Protein AF-A0A645E9N6-F1 (afdb_monomer)

Secondary structure (DSSP, 8-state):
--S--S---HHHHHHHHHHHHHHHHHHHHHHHHHHH-SPPHHHHHHHHHHIIIIIIIIHHHHHHHHHHTTT-HHHHHHHHHTTHHHHHHHHHHIIIII-PPPP-HHHHHHHHHHHHHHHHHHHHTS------

Sequence (132 aa):
MALCPPELSTVERVYGMTLCSLPFWVLLGLYGLVTRGLPSVSQAVQSLGVAVLSGVIATLLFFRATDLVKHSQRQLAVVESTQSFEVLFTLLGGVLLLRDAPPDKYGWFGVGLIVLGMVLSSLVSLPKKEKA

Radius of gyration: 19.85 Å; Cα contacts (8 Å, |Δi|>4): 43; chains: 1; bounding box: 43×47×62 Å

Organism: NCBI:txid1076179

Structure (mmCIF, N/CA/C/O backbone):
data_AF-A0A645E9N6-F1
#
_entry.id   AF-A0A645E9N6-F1
#
loop_
_atom_site.group_PDB
_atom_site.id
_atom_site.type_symbol
_atom_site.label_atom_id
_atom_site.label_alt_id
_atom_site.label_comp_id
_atom_site.label_asym_id
_atom_site.label_entity_id
_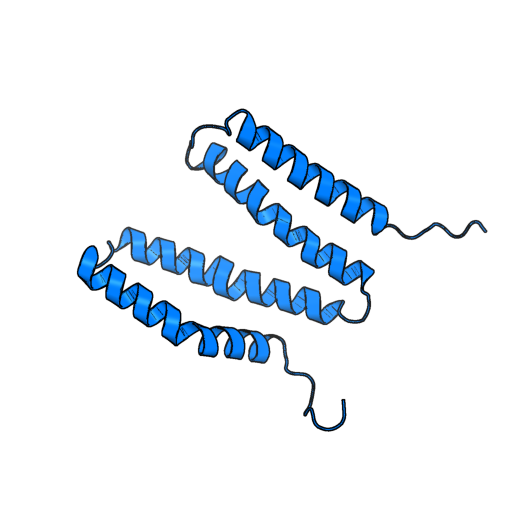atom_site.label_seq_id
_atom_site.pdbx_PDB_ins_code
_atom_site.Cartn_x
_atom_site.Cartn_y
_atom_site.Cartn_z
_atom_site.occupancy
_atom_site.B_iso_or_equiv
_atom_site.auth_seq_id
_atom_site.auth_comp_id
_atom_site.auth_asym_id
_atom_site.auth_atom_id
_atom_site.pdbx_PDB_model_num
ATOM 1 N N . MET A 1 1 ? -26.969 -15.644 7.888 1.00 42.72 1 MET A N 1
ATOM 2 C CA . MET A 1 1 ? -26.124 -16.096 9.018 1.00 42.72 1 MET A CA 1
ATOM 3 C C . MET A 1 1 ? -26.592 -17.457 9.563 1.00 42.72 1 MET A C 1
ATOM 5 O O . MET A 1 1 ? -26.837 -17.580 10.751 1.00 42.72 1 MET A O 1
ATOM 9 N N . ALA A 1 2 ? -26.729 -18.484 8.713 1.00 35.00 2 ALA A N 1
ATOM 10 C CA . ALA A 1 2 ? -27.036 -19.861 9.153 1.00 35.00 2 ALA A CA 1
ATOM 11 C C . ALA A 1 2 ? -26.301 -20.942 8.326 1.00 35.00 2 ALA A C 1
ATOM 13 O O . ALA A 1 2 ? -26.476 -22.128 8.565 1.00 35.00 2 ALA A O 1
ATOM 14 N N . LEU A 1 3 ? -25.475 -20.536 7.351 1.00 40.56 3 LEU A N 1
ATOM 15 C CA . LEU A 1 3 ? -24.791 -21.422 6.396 1.00 40.56 3 LEU A CA 1
ATOM 16 C C . LEU A 1 3 ? -23.307 -21.047 6.188 1.00 40.56 3 LEU A C 1
ATOM 18 O O . LEU A 1 3 ? -22.699 -21.475 5.215 1.00 40.56 3 LEU A O 1
ATOM 22 N N . CYS A 1 4 ? -22.713 -20.231 7.066 1.00 45.41 4 CYS A N 1
ATOM 23 C CA . CYS A 1 4 ? -21.308 -19.827 6.942 1.00 45.41 4 CYS A CA 1
ATOM 24 C C . CYS A 1 4 ? -20.437 -20.616 7.944 1.00 45.41 4 CYS A C 1
ATOM 26 O O . CYS A 1 4 ? -20.712 -20.519 9.142 1.00 45.41 4 CYS A O 1
ATOM 28 N N . PRO A 1 5 ? -19.427 -21.386 7.478 1.00 52.38 5 PRO A N 1
ATOM 29 C CA . PRO A 1 5 ? -18.412 -22.052 8.313 1.00 52.38 5 PRO A CA 1
ATOM 30 C C . PRO A 1 5 ? -17.517 -21.031 9.057 1.00 52.38 5 PRO A C 1
ATOM 32 O O . PRO A 1 5 ? -17.723 -19.831 8.861 1.00 52.38 5 PRO A O 1
ATOM 35 N N . PRO A 1 6 ? -16.573 -21.461 9.931 1.00 59.41 6 PRO A N 1
ATOM 36 C CA . PRO A 1 6 ? -15.939 -20.595 10.929 1.00 59.41 6 PRO A CA 1
ATOM 37 C C . PRO A 1 6 ? -15.298 -19.372 10.272 1.00 59.41 6 PRO A C 1
ATOM 39 O O . PRO A 1 6 ? -14.806 -19.461 9.150 1.00 59.41 6 PRO A O 1
ATOM 42 N N . GLU A 1 7 ? -15.361 -18.229 10.959 1.00 68.50 7 GLU A N 1
ATOM 43 C CA . GLU A 1 7 ? -14.858 -16.943 10.473 1.00 68.50 7 GLU A CA 1
ATOM 44 C C . GLU A 1 7 ? -13.497 -17.106 9.776 1.00 68.50 7 GLU A C 1
ATOM 46 O O . GLU A 1 7 ? -12.518 -17.492 10.413 1.00 68.50 7 GLU A O 1
ATOM 51 N N . LEU A 1 8 ? -13.446 -16.842 8.462 1.00 68.69 8 LEU A N 1
ATOM 52 C CA . LEU A 1 8 ? -12.206 -16.911 7.687 1.00 68.69 8 LEU A CA 1
ATOM 53 C C . LEU A 1 8 ? -11.153 -16.019 8.344 1.00 68.69 8 LEU A C 1
ATOM 55 O O . LEU A 1 8 ? -11.376 -14.820 8.550 1.00 68.69 8 LEU A O 1
ATOM 59 N N . SER A 1 9 ? -9.993 -16.597 8.632 1.00 78.56 9 SER A N 1
ATOM 60 C CA . SER A 1 9 ? -8.857 -15.871 9.179 1.00 78.56 9 SER A CA 1
ATOM 61 C C . SER A 1 9 ? -8.379 -14.790 8.203 1.00 78.56 9 SER A C 1
ATOM 63 O O . SER A 1 9 ? -8.631 -14.824 6.994 1.00 78.56 9 SER A O 1
ATOM 65 N N . THR A 1 10 ? -7.642 -13.805 8.724 1.00 80.56 10 THR A N 1
ATOM 66 C CA . THR A 1 10 ? -7.083 -12.705 7.918 1.00 80.56 10 THR A CA 1
ATOM 67 C C . THR A 1 10 ? -6.304 -13.216 6.696 1.00 80.56 10 THR A C 1
ATOM 69 O O . THR A 1 10 ? -6.467 -12.691 5.596 1.00 80.56 10 THR A O 1
ATOM 72 N N . VAL A 1 11 ? -5.499 -14.268 6.867 1.00 84.69 11 VAL A N 1
ATOM 73 C CA . VAL A 1 11 ? -4.665 -14.830 5.793 1.00 84.69 11 VAL A CA 1
ATOM 74 C C . VAL A 1 11 ? -5.522 -15.476 4.705 1.00 84.69 11 VAL A C 1
ATOM 76 O O . VAL A 1 11 ? -5.263 -15.260 3.525 1.00 84.69 11 VAL A O 1
ATOM 79 N N . GLU A 1 12 ? -6.575 -16.205 5.075 1.00 84.69 12 GLU A N 1
ATOM 80 C CA . GLU A 1 12 ? -7.484 -16.848 4.116 1.00 84.69 12 GLU A CA 1
ATOM 81 C C . GLU A 1 12 ? -8.261 -15.817 3.293 1.00 84.69 12 GLU A C 1
ATOM 83 O O . GLU A 1 12 ? -8.416 -15.976 2.081 1.00 84.69 12 GLU A O 1
ATOM 88 N N . ARG A 1 13 ? -8.688 -14.717 3.926 1.00 82.50 13 ARG A N 1
ATOM 89 C CA . ARG A 1 13 ? -9.329 -13.595 3.224 1.00 82.50 13 ARG A CA 1
ATOM 90 C C . ARG A 1 13 ? -8.380 -12.968 2.205 1.00 82.50 13 ARG A C 1
ATOM 92 O O . ARG A 1 13 ? -8.769 -12.775 1.054 1.00 82.50 13 ARG A O 1
ATOM 99 N N . VAL A 1 14 ? -7.141 -12.673 2.603 1.00 86.50 14 VAL A N 1
ATOM 100 C CA . VAL A 1 14 ? -6.129 -12.077 1.711 1.00 86.50 14 VAL A CA 1
ATOM 101 C C . VAL A 1 14 ? -5.757 -13.024 0.572 1.00 86.50 14 VAL A C 1
ATOM 103 O O . VAL A 1 14 ? -5.667 -12.595 -0.580 1.00 86.50 14 VAL A O 1
ATOM 106 N N . TYR A 1 15 ? -5.622 -14.318 0.859 1.00 87.81 15 TYR A N 1
ATOM 107 C CA . TYR A 1 15 ? -5.398 -15.339 -0.158 1.00 87.81 15 TYR A CA 1
ATOM 108 C C . TYR A 1 15 ? -6.548 -15.392 -1.172 1.00 87.81 15 TYR A C 1
ATOM 110 O O . TYR A 1 15 ? -6.298 -15.325 -2.374 1.00 87.81 15 TYR A O 1
ATOM 118 N N . GLY A 1 16 ? -7.802 -15.421 -0.707 1.00 88.44 16 GLY A N 1
ATOM 119 C CA . GLY A 1 16 ? -8.977 -15.404 -1.579 1.00 88.44 16 GLY A CA 1
ATOM 120 C C . GLY A 1 16 ? -9.043 -14.158 -2.468 1.00 88.44 16 GLY A C 1
ATOM 121 O O . GLY A 1 16 ? -9.244 -14.275 -3.675 1.00 88.44 16 GLY A O 1
ATOM 122 N N . MET A 1 17 ? -8.795 -12.967 -1.907 1.00 88.69 17 MET A N 1
ATOM 123 C CA . MET A 1 17 ? -8.743 -11.713 -2.680 1.00 88.69 17 MET A CA 1
ATOM 124 C C . MET A 1 17 ? -7.634 -11.728 -3.743 1.00 88.69 17 MET A C 1
ATOM 126 O O . MET A 1 17 ? -7.833 -11.260 -4.867 1.00 88.69 17 MET A O 1
ATOM 130 N N . THR A 1 18 ? -6.479 -12.310 -3.417 1.00 89.62 18 THR A N 1
ATOM 131 C CA . THR A 1 18 ? -5.364 -12.456 -4.361 1.00 89.62 18 THR A CA 1
ATOM 132 C C . THR A 1 18 ? -5.729 -13.429 -5.479 1.00 89.62 18 THR A C 1
ATOM 134 O O . THR A 1 18 ? -5.624 -13.086 -6.653 1.00 89.62 18 THR A O 1
ATOM 137 N N . LEU A 1 19 ? -6.235 -14.617 -5.137 1.00 92.25 19 LEU A N 1
ATOM 138 C CA . LEU A 1 19 ? -6.587 -15.655 -6.105 1.00 92.25 19 LEU A CA 1
ATOM 139 C C . LEU A 1 19 ? -7.642 -15.170 -7.108 1.00 92.25 19 LEU A C 1
ATOM 141 O O . LEU A 1 19 ? -7.493 -15.382 -8.309 1.00 92.25 19 LEU A O 1
ATOM 145 N N . CYS A 1 20 ? -8.668 -14.466 -6.628 1.00 93.12 20 CYS A N 1
ATOM 146 C CA . CYS A 1 20 ? -9.726 -13.921 -7.477 1.00 93.12 20 CYS A CA 1
ATOM 147 C C . CYS A 1 20 ? -9.245 -12.791 -8.402 1.00 93.1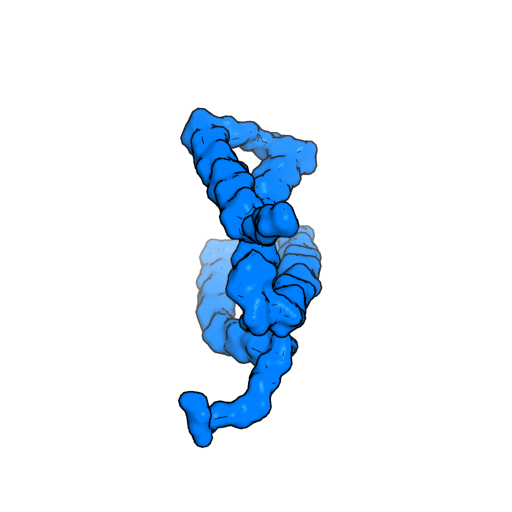2 20 CYS A C 1
ATOM 149 O O . CYS A 1 20 ? -9.816 -12.605 -9.474 1.00 93.12 20 CYS A O 1
ATOM 151 N N . SER A 1 21 ? -8.210 -12.036 -8.014 1.00 93.00 21 SER A N 1
ATOM 152 C CA . SER A 1 21 ? -7.668 -10.935 -8.826 1.00 93.00 21 SER A CA 1
ATOM 153 C C . SER A 1 21 ? -6.522 -11.357 -9.754 1.00 93.00 21 SER A C 1
ATOM 155 O O . SER A 1 21 ? -6.237 -10.649 -10.721 1.00 93.00 21 SER A O 1
ATOM 157 N N . LEU A 1 22 ? -5.901 -12.523 -9.537 1.00 94.12 22 LEU A N 1
ATOM 158 C CA . LEU A 1 22 ? -4.823 -13.050 -10.386 1.00 94.12 22 LEU A CA 1
ATOM 159 C C . LEU A 1 22 ? -5.152 -13.068 -11.891 1.00 94.12 22 LEU A C 1
ATOM 161 O O . LEU A 1 22 ? -4.292 -12.634 -12.659 1.00 94.12 22 LEU A O 1
ATOM 165 N N . PRO A 1 23 ? -6.346 -13.502 -12.354 1.00 95.31 23 PRO A N 1
ATOM 166 C CA . PRO A 1 23 ? -6.653 -13.524 -13.785 1.00 95.31 23 PRO A CA 1
ATOM 167 C C . PRO A 1 23 ? -6.533 -12.142 -14.432 1.00 95.31 23 PRO A C 1
ATOM 169 O O . PRO A 1 23 ? -5.960 -12.002 -15.510 1.00 95.31 23 PRO A O 1
ATOM 172 N N . PHE A 1 24 ? -7.019 -11.109 -13.742 1.00 95.75 24 PHE A N 1
ATOM 173 C CA . PHE A 1 24 ? -6.926 -9.727 -14.201 1.00 95.75 24 PHE A CA 1
ATOM 174 C C . PHE A 1 24 ? -5.467 -9.263 -14.310 1.00 95.75 24 PHE A C 1
ATOM 176 O O . PHE A 1 24 ? -5.067 -8.711 -15.337 1.00 95.75 24 PHE A O 1
ATOM 183 N N . TRP A 1 25 ? -4.646 -9.545 -13.295 1.00 94.31 25 TRP A N 1
ATOM 184 C CA . TRP A 1 25 ? -3.233 -9.159 -13.290 1.00 94.31 25 TRP A CA 1
ATOM 185 C C . TRP A 1 25 ? -2.398 -9.909 -14.329 1.00 94.31 25 TRP A C 1
ATOM 187 O O . TRP A 1 25 ? -1.511 -9.312 -14.937 1.00 94.31 25 TRP A O 1
ATOM 197 N N . VAL A 1 26 ? -2.703 -11.183 -14.591 1.00 95.25 26 VAL A N 1
ATOM 198 C CA . VAL A 1 26 ? -2.055 -11.961 -15.658 1.00 95.25 26 VAL A CA 1
ATOM 199 C C . VAL A 1 26 ? -2.351 -11.352 -17.027 1.00 95.25 26 VAL A C 1
ATOM 201 O O . VAL A 1 26 ? -1.427 -11.164 -17.816 1.00 95.25 26 VAL A O 1
ATOM 204 N N . LEU A 1 27 ? -3.607 -10.984 -17.304 1.00 96.69 27 LEU A N 1
ATOM 205 C CA . LEU A 1 27 ? -3.979 -10.333 -18.566 1.00 96.69 27 LEU A CA 1
ATOM 206 C C . LEU A 1 27 ? -3.258 -8.991 -18.751 1.00 96.69 27 LEU A C 1
ATOM 208 O O . LEU A 1 27 ? -2.712 -8.727 -19.822 1.00 96.69 27 LEU A O 1
ATOM 212 N N . LEU A 1 28 ? -3.199 -8.170 -17.699 1.00 94.56 28 LEU A N 1
ATOM 213 C CA . LEU A 1 28 ? -2.449 -6.910 -17.702 1.00 94.56 28 LEU A CA 1
ATOM 214 C C . LEU A 1 28 ? -0.947 -7.124 -17.921 1.00 94.56 28 LEU A C 1
ATOM 216 O O . LEU A 1 28 ? -0.330 -6.394 -18.696 1.00 94.56 28 LEU A O 1
ATOM 220 N N . GLY A 1 29 ? -0.365 -8.137 -17.275 1.00 93.94 29 GLY A N 1
ATOM 221 C CA . GLY A 1 29 ? 1.038 -8.507 -17.443 1.00 93.94 29 GLY A CA 1
ATOM 222 C C . GLY A 1 29 ? 1.354 -8.940 -18.873 1.00 93.94 29 GLY A C 1
ATOM 223 O O . GLY A 1 29 ? 2.323 -8.461 -19.456 1.00 93.94 29 GLY A O 1
ATOM 224 N N . LEU A 1 30 ? 0.505 -9.778 -19.475 1.00 95.62 30 LEU A N 1
ATOM 225 C CA . LEU A 1 30 ? 0.633 -10.193 -20.876 1.00 95.62 30 LEU A CA 1
ATOM 226 C C . LEU A 1 30 ? 0.524 -9.002 -21.832 1.00 95.62 30 LEU A C 1
ATOM 228 O O . LEU A 1 30 ? 1.353 -8.854 -22.727 1.00 95.62 30 LEU A O 1
ATOM 232 N N . TYR A 1 31 ? -0.453 -8.119 -21.617 1.00 95.81 31 TYR A N 1
ATOM 233 C CA . TYR A 1 31 ? -0.589 -6.893 -22.400 1.00 95.81 31 TYR A CA 1
ATOM 234 C C . TYR A 1 31 ? 0.657 -5.997 -22.287 1.00 95.81 31 TYR A C 1
ATOM 236 O O . TYR A 1 31 ? 1.165 -5.497 -23.293 1.00 95.81 31 TYR A O 1
ATOM 244 N N . GLY A 1 32 ? 1.197 -5.834 -21.076 1.00 93.44 32 GLY A N 1
ATOM 245 C CA . GLY A 1 32 ? 2.439 -5.100 -20.834 1.00 93.44 32 GLY A CA 1
ATOM 246 C C . GLY A 1 32 ? 3.643 -5.721 -21.545 1.00 93.44 32 GLY A C 1
ATOM 247 O O . GLY A 1 32 ? 4.404 -5.006 -22.192 1.00 93.44 32 GLY A O 1
ATOM 248 N N . LEU A 1 33 ? 3.775 -7.050 -21.504 1.00 93.44 33 LEU A N 1
ATOM 249 C CA . LEU A 1 33 ? 4.843 -7.780 -22.193 1.00 93.44 33 LEU A CA 1
ATOM 250 C C . LEU A 1 33 ? 4.783 -7.593 -23.712 1.00 93.44 33 LEU A C 1
ATOM 252 O O . LEU A 1 33 ? 5.816 -7.361 -24.333 1.00 93.44 33 LEU A O 1
ATOM 256 N N . VAL A 1 34 ? 3.589 -7.648 -24.308 1.00 95.12 34 VAL A N 1
ATOM 257 C CA . VAL A 1 34 ? 3.412 -7.463 -25.759 1.00 95.12 34 VAL A CA 1
ATOM 258 C C . VAL A 1 34 ? 3.695 -6.018 -26.183 1.00 95.12 34 VAL A C 1
ATOM 260 O O . VAL A 1 34 ? 4.268 -5.794 -27.245 1.00 95.12 34 VAL A O 1
ATOM 263 N N . THR A 1 35 ? 3.313 -5.030 -25.370 1.00 94.75 35 THR A N 1
ATOM 264 C CA . THR A 1 35 ? 3.411 -3.605 -25.744 1.00 94.75 35 THR A CA 1
ATOM 265 C C . THR A 1 35 ? 4.744 -2.945 -25.394 1.00 94.75 35 THR A C 1
ATOM 267 O O . THR A 1 35 ? 5.173 -2.033 -26.098 1.00 94.75 35 THR A O 1
ATOM 270 N N . ARG A 1 36 ? 5.395 -3.357 -24.300 1.00 90.62 36 ARG A N 1
ATOM 271 C CA . ARG A 1 36 ? 6.612 -2.720 -23.760 1.00 90.62 36 ARG A CA 1
ATOM 272 C C . ARG A 1 36 ? 7.802 -3.676 -23.637 1.00 90.62 36 ARG A C 1
ATOM 274 O O . ARG A 1 36 ? 8.910 -3.200 -23.405 1.00 90.62 36 ARG A O 1
ATOM 281 N N . GLY A 1 37 ? 7.602 -4.983 -23.808 1.00 90.38 37 GLY A N 1
ATOM 282 C CA . GLY A 1 37 ? 8.637 -5.991 -23.583 1.00 90.38 37 GLY A CA 1
ATOM 283 C C . GLY A 1 37 ? 8.883 -6.277 -22.098 1.00 90.38 37 GLY A C 1
ATOM 284 O O . GLY A 1 37 ? 8.066 -5.960 -21.234 1.00 90.38 37 GLY A O 1
ATOM 285 N N . LEU A 1 38 ? 10.012 -6.919 -21.797 1.00 90.38 38 LEU A N 1
ATOM 286 C CA . LEU A 1 38 ? 10.397 -7.264 -20.426 1.00 90.38 38 LEU A CA 1
ATOM 287 C C . LEU A 1 38 ? 10.843 -6.017 -19.638 1.00 90.38 38 LEU A C 1
ATOM 289 O O . LEU A 1 38 ? 11.555 -5.174 -20.191 1.00 90.38 38 LEU A O 1
ATOM 293 N N . PRO A 1 39 ? 10.484 -5.901 -18.344 1.00 90.31 39 PRO A N 1
ATOM 294 C CA . PRO A 1 39 ? 10.978 -4.823 -17.497 1.00 90.31 39 PRO A CA 1
ATOM 295 C C . PRO A 1 39 ? 12.486 -4.964 -17.253 1.00 90.31 39 PRO A C 1
ATOM 297 O O . PRO A 1 39 ? 13.047 -6.061 -17.295 1.00 90.31 39 PRO A O 1
ATOM 300 N N . SER A 1 40 ? 13.150 -3.849 -16.945 1.00 93.94 40 SER A N 1
ATOM 301 C CA . SER A 1 40 ? 14.554 -3.876 -16.534 1.00 93.94 40 SER A CA 1
ATOM 302 C C . SER A 1 40 ? 14.726 -4.583 -15.182 1.00 93.94 40 SER A C 1
ATOM 304 O O . SER A 1 40 ? 13.813 -4.615 -14.353 1.00 93.94 40 SER A O 1
ATOM 306 N N . VAL A 1 41 ? 15.928 -5.104 -14.914 1.00 94.00 41 VAL A N 1
ATOM 307 C CA . VAL A 1 41 ? 16.247 -5.755 -13.628 1.00 94.00 41 VAL A CA 1
ATOM 308 C C . VAL A 1 41 ? 16.027 -4.801 -12.451 1.00 94.00 41 VAL A C 1
ATOM 310 O O . VAL A 1 41 ? 15.468 -5.194 -11.430 1.00 94.00 41 VAL A O 1
ATOM 313 N N . SER A 1 42 ? 16.408 -3.529 -12.597 1.00 92.31 42 SER A N 1
ATOM 314 C CA . SER A 1 42 ? 16.214 -2.522 -11.551 1.00 92.31 42 SER A CA 1
ATOM 315 C C . SER A 1 42 ? 14.737 -2.253 -11.268 1.00 92.31 42 SER A C 1
ATOM 317 O O . SER A 1 42 ? 14.368 -2.084 -10.107 1.00 92.31 42 SER A O 1
ATOM 319 N N . GLN A 1 43 ? 13.887 -2.237 -12.297 1.00 90.50 43 GLN A N 1
ATOM 320 C CA . GLN A 1 43 ? 12.444 -2.097 -12.130 1.00 90.50 43 GLN A CA 1
ATOM 321 C C . GLN A 1 43 ? 11.854 -3.338 -11.459 1.00 90.50 43 GLN A C 1
ATOM 323 O O . GLN A 1 43 ? 11.084 -3.203 -10.515 1.00 90.50 43 GLN A O 1
ATOM 328 N N . ALA A 1 44 ? 12.265 -4.539 -11.875 1.00 93.62 44 ALA A N 1
ATOM 329 C CA . ALA A 1 44 ? 11.803 -5.785 -11.272 1.00 93.62 44 ALA A CA 1
ATOM 330 C C . ALA A 1 44 ? 12.137 -5.867 -9.771 1.00 93.62 44 ALA A C 1
ATOM 332 O O . ALA A 1 44 ? 11.270 -6.209 -8.970 1.00 93.62 44 ALA A O 1
ATOM 333 N N . VAL A 1 45 ? 13.359 -5.494 -9.371 1.00 94.19 45 VAL A N 1
ATOM 334 C CA . VAL A 1 45 ? 13.780 -5.487 -7.956 1.00 94.19 45 VAL A CA 1
ATOM 335 C C . VAL A 1 45 ? 13.000 -4.453 -7.138 1.00 94.19 45 VAL A C 1
ATOM 337 O O . VAL A 1 45 ? 12.548 -4.763 -6.037 1.00 94.19 45 VAL A O 1
ATOM 340 N N . GLN A 1 46 ? 12.791 -3.246 -7.671 1.00 89.81 46 GLN A N 1
ATOM 341 C CA . GLN A 1 46 ? 11.991 -2.217 -6.995 1.00 89.81 46 GLN A CA 1
ATOM 342 C C . GLN A 1 46 ? 10.528 -2.647 -6.846 1.00 89.81 46 GLN A C 1
ATOM 344 O O . GLN A 1 46 ? 9.965 -2.549 -5.757 1.00 89.81 46 GLN A O 1
ATOM 349 N N . SER A 1 47 ? 9.924 -3.189 -7.907 1.00 91.94 47 SER A N 1
ATOM 350 C CA . SER A 1 47 ? 8.558 -3.715 -7.872 1.00 91.94 47 SER A CA 1
ATOM 351 C C . SER A 1 47 ? 8.415 -4.885 -6.900 1.00 91.94 47 SER A C 1
ATOM 353 O O . SER A 1 47 ? 7.415 -4.952 -6.191 1.00 91.94 47 SER A O 1
ATOM 355 N N . LEU A 1 48 ? 9.414 -5.768 -6.805 1.00 93.50 48 LEU A N 1
ATOM 356 C CA . LEU A 1 48 ? 9.438 -6.837 -5.806 1.00 93.50 48 LEU A CA 1
ATOM 357 C C . LEU A 1 48 ? 9.465 -6.268 -4.381 1.00 93.50 48 LEU A C 1
ATOM 359 O O . LEU A 1 48 ? 8.709 -6.726 -3.527 1.00 93.50 48 LEU A O 1
ATOM 363 N N . GLY A 1 49 ? 10.289 -5.246 -4.132 1.00 93.06 49 GLY A N 1
ATOM 364 C CA . GLY A 1 49 ? 10.334 -4.555 -2.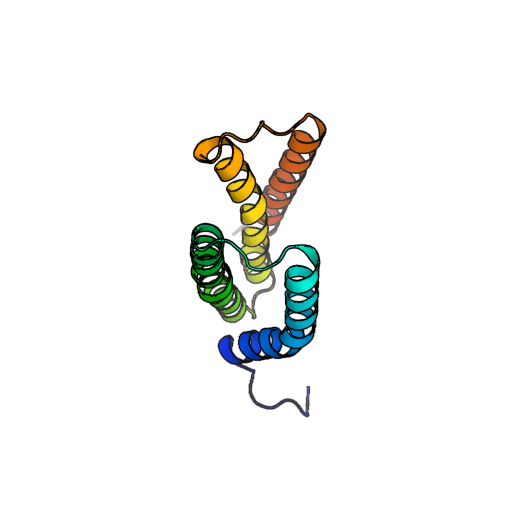843 1.00 93.06 49 GLY A CA 1
ATOM 365 C C . GLY A 1 49 ? 8.975 -3.974 -2.450 1.00 93.06 49 GLY A C 1
ATOM 366 O O . GLY A 1 49 ? 8.492 -4.224 -1.346 1.00 93.06 49 GLY A O 1
ATOM 367 N N . VAL A 1 50 ? 8.314 -3.272 -3.374 1.00 90.94 50 VAL A N 1
ATOM 368 C CA . VAL A 1 50 ? 6.960 -2.730 -3.162 1.00 90.94 50 VAL A CA 1
ATOM 369 C C . VAL A 1 50 ? 5.942 -3.850 -2.921 1.00 90.94 50 VAL A C 1
ATOM 371 O O . VAL A 1 50 ? 5.144 -3.759 -1.989 1.00 90.94 50 VAL A O 1
ATOM 374 N N . ALA A 1 51 ? 5.991 -4.930 -3.706 1.00 91.88 51 ALA A N 1
ATOM 375 C CA . ALA A 1 51 ? 5.075 -6.061 -3.572 1.00 91.88 51 ALA A CA 1
ATOM 376 C C . ALA A 1 51 ? 5.199 -6.758 -2.208 1.00 91.88 51 ALA A C 1
ATOM 378 O O . ALA A 1 51 ? 4.188 -7.092 -1.596 1.00 91.88 51 ALA A O 1
ATOM 379 N N . VAL A 1 52 ? 6.417 -6.942 -1.694 1.00 94.31 52 VAL A N 1
ATOM 380 C CA . VAL A 1 52 ? 6.636 -7.574 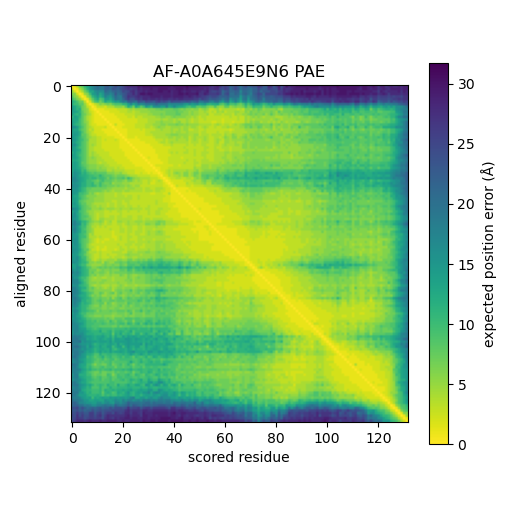-0.385 1.00 94.31 52 VAL A CA 1
ATOM 381 C C . VAL A 1 52 ? 6.259 -6.630 0.757 1.00 94.31 52 VAL A C 1
ATOM 383 O O . VAL A 1 52 ? 5.503 -7.017 1.647 1.00 94.31 52 VAL A O 1
ATOM 386 N N . LEU A 1 53 ? 6.761 -5.392 0.741 1.00 92.25 53 LEU A N 1
ATOM 387 C CA . LEU A 1 53 ? 6.572 -4.455 1.851 1.00 92.25 53 LEU A CA 1
ATOM 388 C C . LEU A 1 53 ? 5.129 -3.946 1.941 1.00 92.25 53 LEU A C 1
ATOM 390 O O . LEU A 1 53 ? 4.519 -4.021 3.005 1.00 92.25 53 LEU A O 1
ATOM 394 N N . SER A 1 54 ? 4.572 -3.454 0.833 1.00 88.62 54 SER A N 1
ATOM 395 C CA . SER A 1 54 ? 3.207 -2.916 0.800 1.00 88.62 54 SER A CA 1
ATOM 396 C C . SER A 1 54 ? 2.175 -4.027 0.572 1.00 88.62 54 SER A C 1
ATOM 398 O O . SER A 1 54 ? 1.233 -4.203 1.350 1.00 88.62 54 SER A O 1
ATOM 400 N N . GLY A 1 55 ? 2.396 -4.852 -0.455 1.00 87.88 55 GLY A N 1
ATOM 401 C CA . GLY A 1 55 ? 1.430 -5.873 -0.866 1.00 87.88 55 GLY A CA 1
ATOM 402 C C . GLY A 1 55 ? 1.250 -7.007 0.145 1.00 87.88 55 GLY A C 1
ATOM 403 O O . GLY A 1 55 ? 0.121 -7.396 0.419 1.00 87.88 55 GLY A O 1
ATOM 404 N N . VAL A 1 56 ? 2.331 -7.527 0.732 1.00 91.19 56 VAL A N 1
ATOM 405 C CA . VAL A 1 56 ? 2.243 -8.647 1.685 1.00 91.19 56 VAL A CA 1
ATOM 406 C C . VAL A 1 56 ? 2.228 -8.149 3.127 1.00 91.19 56 VAL A C 1
ATOM 408 O O . VAL A 1 56 ? 1.260 -8.386 3.846 1.00 91.19 56 VAL A O 1
ATOM 411 N N . ILE A 1 57 ? 3.279 -7.454 3.570 1.00 92.50 57 ILE A N 1
ATOM 412 C CA . ILE A 1 57 ? 3.456 -7.123 4.992 1.00 92.50 57 ILE A CA 1
ATOM 413 C C . ILE A 1 57 ? 2.419 -6.096 5.456 1.00 92.50 57 ILE A C 1
ATOM 415 O O . ILE A 1 57 ? 1.658 -6.379 6.384 1.00 92.50 57 ILE A O 1
ATOM 419 N N . ALA A 1 58 ? 2.357 -4.922 4.819 1.00 90.50 58 ALA A N 1
ATOM 420 C CA . ALA A 1 58 ? 1.449 -3.857 5.243 1.00 90.50 58 ALA A CA 1
ATOM 421 C C . ALA A 1 58 ? -0.023 -4.279 5.130 1.00 90.50 58 ALA A C 1
ATOM 423 O O . ALA A 1 58 ? -0.792 -4.080 6.069 1.00 90.50 58 ALA A O 1
ATOM 424 N N . THR A 1 59 ? -0.400 -4.941 4.033 1.00 89.94 59 THR A N 1
ATOM 425 C CA . THR A 1 59 ? -1.774 -5.420 3.811 1.00 89.94 59 THR A CA 1
ATOM 426 C C . THR A 1 59 ? -2.205 -6.455 4.856 1.00 89.94 59 THR A C 1
ATOM 428 O O . THR A 1 59 ? -3.310 -6.363 5.394 1.00 89.94 59 THR A O 1
ATOM 431 N N . LEU A 1 60 ? -1.340 -7.416 5.209 1.00 90.81 60 LEU A N 1
ATOM 432 C CA . LEU A 1 60 ? -1.647 -8.392 6.261 1.00 90.81 60 LEU A CA 1
ATOM 433 C C . LEU A 1 60 ? -1.765 -7.734 7.639 1.00 90.81 60 LEU A C 1
ATOM 435 O O . LEU A 1 60 ? -2.691 -8.057 8.382 1.00 90.81 60 LEU A O 1
ATOM 439 N N . LEU A 1 61 ? -0.864 -6.805 7.978 1.00 91.56 61 LEU A N 1
ATOM 440 C CA . LEU A 1 61 ? -0.929 -6.057 9.237 1.00 91.56 61 LEU A CA 1
ATOM 441 C C . LEU A 1 61 ? -2.202 -5.211 9.326 1.00 91.56 61 LEU A C 1
ATOM 443 O O . LEU A 1 61 ? -2.856 -5.210 10.368 1.00 91.56 61 LEU A O 1
ATOM 447 N N . PHE A 1 62 ? -2.587 -4.550 8.234 1.00 90.12 62 PHE A N 1
ATOM 448 C CA . PHE A 1 62 ? -3.817 -3.768 8.150 1.00 90.12 62 PHE A CA 1
ATOM 449 C C . PHE A 1 62 ? -5.051 -4.646 8.355 1.00 90.12 62 PHE A C 1
ATOM 451 O O . PHE A 1 62 ? -5.845 -4.390 9.260 1.00 90.12 62 PHE A O 1
ATOM 458 N N . PHE A 1 63 ? -5.193 -5.734 7.589 1.00 87.75 63 PHE A N 1
ATOM 459 C CA . PHE A 1 63 ? -6.340 -6.620 7.768 1.00 87.75 63 PHE A CA 1
ATOM 460 C C . PHE A 1 63 ? -6.360 -7.252 9.156 1.00 87.75 63 PHE A C 1
ATOM 462 O O . PHE A 1 63 ? -7.431 -7.373 9.753 1.00 87.75 63 PHE A O 1
ATOM 469 N N . ARG A 1 64 ? -5.191 -7.566 9.723 1.00 88.44 64 ARG A N 1
ATOM 470 C CA . ARG A 1 64 ? -5.109 -8.059 11.095 1.00 88.44 64 ARG A CA 1
ATOM 471 C C . ARG A 1 64 ? -5.580 -7.010 12.099 1.00 88.44 64 ARG A C 1
ATOM 473 O O . ARG A 1 64 ? -6.327 -7.357 13.008 1.00 88.44 64 ARG A O 1
ATOM 480 N N . ALA A 1 65 ? -5.196 -5.746 11.928 1.00 87.81 65 ALA A N 1
ATOM 481 C CA . ALA A 1 65 ? -5.674 -4.648 12.762 1.00 87.81 65 ALA A CA 1
ATOM 482 C C . ALA A 1 65 ? -7.198 -4.487 12.659 1.00 87.81 65 ALA A C 1
ATOM 484 O O . ALA A 1 65 ? -7.856 -4.392 13.692 1.00 87.81 65 ALA A O 1
ATOM 485 N N . THR A 1 66 ? -7.773 -4.547 11.450 1.00 88.31 66 THR A N 1
ATOM 486 C CA . THR A 1 66 ? -9.237 -4.484 11.269 1.00 88.31 66 THR A CA 1
ATOM 487 C C . THR A 1 66 ? -9.959 -5.665 11.922 1.00 88.31 66 THR A C 1
ATOM 489 O O . THR A 1 66 ? -10.994 -5.478 12.554 1.00 88.31 66 THR A O 1
ATOM 492 N N . ASP A 1 67 ? -9.397 -6.875 11.846 1.00 86.94 67 ASP A N 1
ATOM 493 C CA . ASP A 1 67 ? -9.965 -8.070 12.476 1.00 86.94 67 ASP A CA 1
ATOM 494 C C . ASP A 1 67 ? -9.915 -7.995 14.013 1.00 86.94 67 ASP A C 1
ATOM 496 O O . ASP A 1 67 ? -10.863 -8.406 14.677 1.00 86.94 67 ASP A O 1
ATOM 500 N N . LEU A 1 68 ? -8.865 -7.397 14.594 1.00 87.69 68 LEU A N 1
ATOM 501 C CA . LEU A 1 68 ? -8.759 -7.181 16.045 1.00 87.69 68 LEU A CA 1
ATOM 502 C C . LEU A 1 68 ? -9.827 -6.225 16.590 1.00 87.69 68 LEU A C 1
ATOM 504 O O . LEU A 1 68 ? -10.279 -6.396 17.721 1.00 87.69 68 LEU A O 1
ATOM 508 N N . VAL A 1 69 ? -10.234 -5.228 15.803 1.00 88.31 69 VAL A N 1
ATOM 509 C CA . VAL A 1 69 ? -11.197 -4.201 16.233 1.00 88.31 69 VAL A CA 1
ATOM 510 C C . VAL A 1 69 ? -12.592 -4.382 15.629 1.00 88.31 69 VAL A C 1
ATOM 512 O O . VAL A 1 69 ? -13.451 -3.519 15.806 1.00 88.31 69 VAL A O 1
ATOM 515 N N . LYS A 1 70 ? -12.863 -5.519 14.970 1.00 83.12 70 LYS A N 1
ATOM 516 C CA . LYS A 1 70 ? -14.091 -5.769 14.187 1.00 83.12 70 LYS A CA 1
ATOM 517 C C . LYS A 1 70 ? -15.408 -5.590 14.947 1.00 83.12 70 LYS A C 1
ATOM 519 O O . LYS A 1 70 ? -16.440 -5.305 14.346 1.00 83.12 70 LYS A O 1
ATOM 524 N N . HIS A 1 71 ? -15.382 -5.735 16.270 1.00 86.12 71 HIS A N 1
ATOM 525 C CA . HIS A 1 71 ? -16.560 -5.579 17.127 1.00 86.12 71 HIS A CA 1
ATOM 526 C C . HIS A 1 71 ? -16.868 -4.115 17.492 1.00 86.12 71 HIS A C 1
ATOM 528 O O . HIS A 1 71 ? -17.929 -3.835 18.045 1.00 86.12 71 HIS A O 1
ATOM 534 N N . SER A 1 72 ? -15.976 -3.171 17.176 1.00 85.50 72 SER A N 1
ATOM 535 C CA . SER A 1 72 ? -16.134 -1.746 17.472 1.00 85.50 72 SER 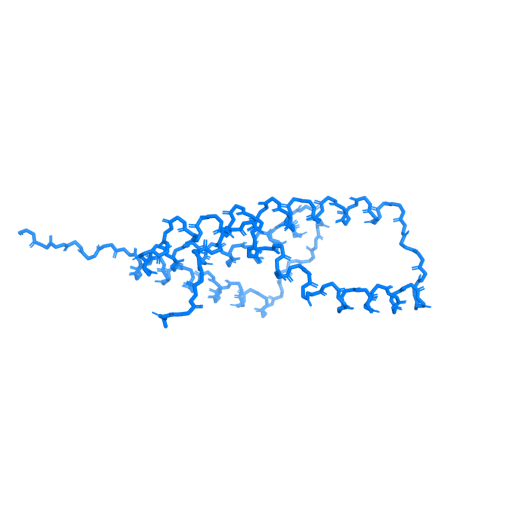A CA 1
ATOM 536 C C . SER A 1 72 ? -16.058 -0.920 16.192 1.00 85.50 72 SER A C 1
ATOM 538 O O . SER A 1 72 ? -14.978 -0.626 15.685 1.00 85.50 72 SER A O 1
ATOM 540 N N . GLN A 1 73 ? -17.219 -0.476 15.702 1.00 82.25 73 GLN A N 1
ATOM 541 C CA . GLN A 1 73 ? -17.330 0.374 14.504 1.00 82.25 73 GLN A CA 1
ATOM 542 C C . GLN A 1 73 ? -16.475 1.644 14.598 1.00 82.25 73 GLN A C 1
ATOM 544 O O . GLN A 1 73 ? -15.876 2.084 13.624 1.00 82.25 73 GLN A O 1
ATOM 549 N N . ARG A 1 74 ? -16.353 2.203 15.804 1.00 82.69 74 ARG A N 1
ATOM 550 C CA . ARG A 1 74 ? -15.528 3.383 16.055 1.00 82.69 74 ARG A CA 1
ATOM 551 C C . ARG A 1 74 ? -14.032 3.096 15.903 1.00 82.69 74 ARG A C 1
ATOM 553 O O . ARG A 1 74 ? -13.317 3.913 15.341 1.00 82.69 74 ARG A O 1
ATOM 560 N N . GLN A 1 75 ? -13.545 1.963 16.406 1.00 82.69 75 GLN A 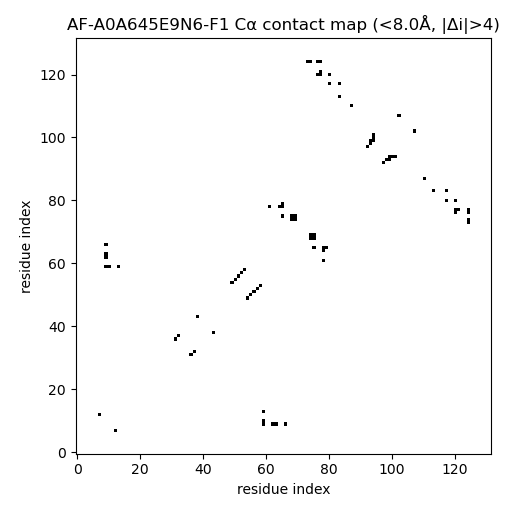N 1
ATOM 561 C CA . GLN A 1 75 ? -12.131 1.599 16.258 1.00 82.69 75 GLN A CA 1
ATOM 562 C C . GLN A 1 75 ? -11.809 1.152 14.829 1.00 82.69 75 GLN A C 1
ATOM 564 O O . GLN A 1 75 ? -10.737 1.484 14.332 1.00 82.69 75 GLN A O 1
ATOM 569 N N . LEU A 1 76 ? -12.746 0.477 14.153 1.00 85.50 76 LEU A N 1
ATOM 570 C CA . LEU A 1 76 ? -12.652 0.186 12.721 1.00 85.50 76 LEU A CA 1
ATOM 571 C C . LEU A 1 76 ? -12.468 1.468 11.906 1.00 85.50 76 LEU A C 1
ATOM 573 O O . LEU A 1 76 ? -11.501 1.560 11.159 1.00 85.50 76 LEU A O 1
ATOM 577 N N . ALA A 1 77 ? -13.309 2.484 12.126 1.00 83.00 77 ALA A N 1
ATOM 578 C CA . ALA A 1 77 ? -13.198 3.766 11.430 1.00 83.00 77 ALA A CA 1
ATOM 579 C C . ALA A 1 77 ? -11.837 4.449 11.658 1.00 83.00 77 ALA A C 1
ATOM 581 O O . ALA A 1 77 ? -11.275 5.034 10.734 1.00 83.00 77 ALA A O 1
ATOM 582 N N . VAL A 1 78 ? -11.270 4.342 12.866 1.00 83.00 78 VAL A N 1
ATOM 583 C CA . VAL A 1 78 ? -9.920 4.850 13.155 1.00 83.00 78 VAL A CA 1
ATOM 584 C C . VAL A 1 78 ? -8.865 4.078 12.363 1.00 83.00 78 VAL A C 1
ATOM 586 O O . VAL A 1 78 ? -8.046 4.709 11.699 1.00 83.00 78 VAL A O 1
ATOM 589 N N . VAL A 1 79 ? -8.890 2.741 12.382 1.00 87.00 79 VAL A N 1
ATOM 590 C CA . VAL A 1 79 ? -7.934 1.909 11.628 1.00 87.00 79 VAL A CA 1
ATOM 591 C C . VAL A 1 79 ? -8.044 2.181 10.128 1.00 87.00 79 VAL A C 1
ATOM 593 O O . VAL A 1 79 ? -7.029 2.422 9.484 1.00 87.00 79 VAL A O 1
ATOM 596 N N . GLU A 1 80 ? -9.249 2.231 9.570 1.00 84.81 80 GLU A N 1
ATOM 597 C CA . GLU A 1 80 ? -9.465 2.531 8.151 1.00 84.81 80 GLU A CA 1
ATOM 598 C C . GLU A 1 80 ? -9.042 3.957 7.792 1.00 84.81 80 GLU A C 1
ATOM 600 O O . GLU A 1 80 ? -8.421 4.169 6.752 1.00 84.81 80 GLU A O 1
ATOM 605 N N . SER A 1 81 ? -9.266 4.936 8.676 1.00 83.19 81 SER A N 1
ATOM 606 C CA . SER A 1 81 ? -8.803 6.307 8.437 1.00 83.19 81 SER A CA 1
ATOM 607 C C . SER A 1 81 ? -7.283 6.396 8.287 1.00 83.19 81 SER A C 1
ATOM 609 O O . SER A 1 81 ? -6.802 7.268 7.560 1.00 83.19 81 SER A O 1
ATOM 611 N N . THR A 1 82 ? -6.520 5.464 8.880 1.00 85.25 82 THR A N 1
ATOM 612 C CA . THR A 1 82 ? -5.062 5.432 8.696 1.00 85.25 82 THR A CA 1
ATOM 613 C C . THR A 1 82 ? -4.645 5.194 7.244 1.00 85.25 82 THR A C 1
ATOM 615 O O . THR A 1 82 ? -3.587 5.665 6.839 1.00 85.25 82 THR A O 1
ATOM 618 N N . GLN A 1 83 ? -5.493 4.559 6.428 1.00 84.31 83 GLN A N 1
ATOM 619 C CA . GLN A 1 83 ? -5.225 4.328 5.009 1.00 84.31 83 GLN A CA 1
ATOM 620 C C . GLN A 1 83 ? -5.073 5.645 4.233 1.00 84.31 83 GLN A C 1
ATOM 622 O O . GLN A 1 83 ? -4.261 5.744 3.319 1.00 84.31 83 GLN A O 1
ATOM 627 N N . SER A 1 84 ? -5.786 6.702 4.636 1.00 81.75 84 SER A N 1
ATOM 628 C CA . SER A 1 84 ? -5.670 8.019 3.993 1.00 81.75 84 SER A CA 1
ATOM 629 C C . SER A 1 84 ? -4.302 8.690 4.195 1.00 81.75 84 SER A C 1
ATOM 631 O O . SER A 1 84 ? -3.918 9.546 3.394 1.00 81.75 84 SER A O 1
ATOM 633 N N . PHE A 1 85 ? -3.510 8.251 5.184 1.00 85.25 85 PHE A N 1
ATOM 634 C CA . PHE A 1 85 ? -2.120 8.689 5.318 1.00 85.25 85 PHE A CA 1
ATOM 635 C C . PHE A 1 85 ? -1.220 8.164 4.199 1.00 85.25 85 PHE A C 1
ATOM 637 O O . PHE A 1 85 ? -0.225 8.821 3.904 1.00 85.25 85 PHE A O 1
ATOM 644 N N . GLU A 1 86 ? -1.546 7.042 3.550 1.00 87.12 86 GLU A N 1
ATOM 645 C CA . GLU A 1 86 ? -0.758 6.515 2.426 1.00 87.12 86 GLU A CA 1
ATOM 646 C C . GLU A 1 86 ? -0.604 7.565 1.321 1.00 87.12 86 GLU A C 1
ATOM 648 O O . GLU A 1 86 ? 0.492 7.761 0.795 1.00 87.12 86 GLU A O 1
ATOM 653 N N . VAL A 1 87 ? -1.675 8.310 1.031 1.00 86.94 87 VAL A N 1
ATOM 654 C CA . VAL A 1 87 ? -1.664 9.383 0.029 1.00 86.94 87 VAL A CA 1
ATOM 655 C C . VAL A 1 87 ? -0.740 10.524 0.460 1.00 86.94 87 VAL A C 1
ATOM 657 O O . VAL A 1 87 ? 0.062 11.004 -0.341 1.00 86.94 87 VAL A O 1
ATOM 660 N N . LEU A 1 88 ? -0.798 10.934 1.732 1.00 88.56 88 LEU A N 1
ATOM 661 C CA . LEU A 1 88 ? 0.055 12.004 2.258 1.00 88.56 88 LEU A CA 1
ATOM 662 C C . LEU A 1 88 ? 1.532 11.605 2.304 1.00 88.56 88 LEU A C 1
ATOM 664 O O . LEU A 1 88 ? 2.386 12.399 1.914 1.00 88.56 88 LEU A O 1
ATOM 668 N N . PHE A 1 89 ? 1.842 10.390 2.762 1.00 88.44 89 PHE A N 1
ATOM 669 C CA . PHE A 1 89 ? 3.217 9.898 2.835 1.00 88.44 89 PHE A CA 1
ATOM 670 C C . PHE A 1 89 ? 3.805 9.645 1.452 1.00 88.44 89 PHE A C 1
ATOM 672 O O . PHE A 1 89 ? 4.966 9.975 1.236 1.00 88.44 89 PHE A O 1
ATOM 679 N N . THR A 1 90 ? 3.017 9.125 0.508 1.00 88.44 90 THR A N 1
ATOM 680 C CA . THR A 1 90 ? 3.453 8.964 -0.886 1.00 88.44 90 THR A CA 1
ATOM 681 C C . THR A 1 90 ? 3.773 10.318 -1.509 1.00 88.44 90 THR A C 1
ATOM 683 O O . THR A 1 90 ? 4.835 10.475 -2.107 1.00 88.44 90 THR A O 1
ATOM 686 N N . LEU A 1 91 ? 2.912 11.323 -1.313 1.00 89.75 91 LEU A N 1
ATOM 687 C CA . LEU A 1 91 ? 3.161 12.674 -1.813 1.00 89.75 91 LEU A CA 1
ATOM 688 C C . LEU A 1 91 ? 4.412 13.299 -1.181 1.00 89.75 91 LEU A C 1
ATOM 690 O O . LEU A 1 91 ? 5.281 13.812 -1.882 1.00 89.75 91 LEU A O 1
ATOM 694 N N . LEU A 1 92 ? 4.509 13.255 0.148 1.00 89.69 92 LEU A N 1
ATOM 695 C CA . LEU A 1 92 ? 5.628 13.833 0.888 1.00 89.69 92 LEU A CA 1
ATOM 696 C C . LEU A 1 92 ? 6.945 13.118 0.559 1.00 89.69 92 LEU A C 1
ATOM 698 O O . LEU A 1 92 ? 7.969 13.773 0.376 1.00 89.69 92 LEU A O 1
ATOM 702 N N . GLY A 1 93 ? 6.915 11.792 0.422 1.00 88.88 93 GLY A N 1
ATOM 703 C CA . GLY A 1 93 ? 8.041 10.983 -0.035 1.00 88.88 93 GLY A CA 1
ATOM 704 C C . GLY A 1 93 ? 8.458 11.323 -1.466 1.00 88.88 93 GLY A C 1
ATOM 705 O O . GLY A 1 93 ? 9.645 11.511 -1.709 1.00 88.88 93 GLY A O 1
ATOM 706 N N . GLY A 1 94 ? 7.508 1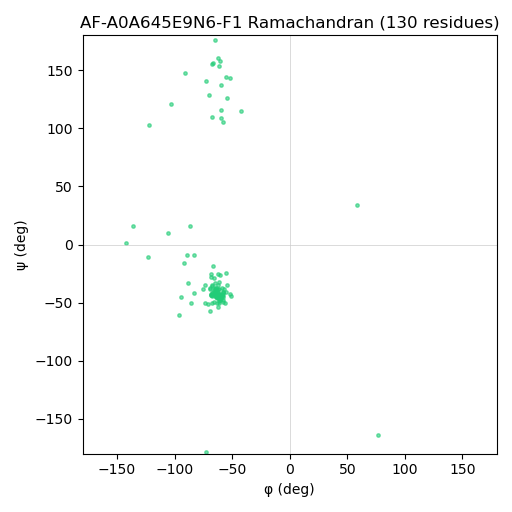1.488 -2.391 1.00 87.88 94 GLY A N 1
ATOM 707 C CA . GLY A 1 94 ? 7.783 11.923 -3.765 1.00 87.88 94 GLY A CA 1
ATOM 708 C C . GLY A 1 94 ? 8.503 13.273 -3.815 1.00 87.88 94 GLY A C 1
ATOM 709 O O . GLY A 1 94 ? 9.575 13.403 -4.405 1.00 87.88 94 GLY A O 1
ATOM 710 N N . VAL A 1 95 ? 7.986 14.268 -3.092 1.00 90.50 95 VAL A N 1
ATOM 711 C CA . VAL A 1 95 ? 8.576 15.616 -3.067 1.00 90.50 95 VAL A CA 1
ATOM 712 C C . VAL A 1 95 ? 9.941 15.637 -2.363 1.00 90.50 95 VAL A C 1
ATOM 714 O O . VAL A 1 95 ? 10.876 16.262 -2.861 1.00 90.50 95 VAL A O 1
ATOM 717 N N . LEU A 1 96 ? 10.095 14.964 -1.215 1.00 91.44 96 LEU A N 1
ATOM 718 C CA . LEU A 1 96 ? 11.333 15.032 -0.422 1.00 91.44 96 LEU A CA 1
ATOM 719 C C . LEU A 1 96 ? 12.433 14.077 -0.906 1.00 91.44 96 LEU A C 1
ATOM 721 O O . LEU A 1 96 ? 13.602 14.462 -0.921 1.00 91.44 96 LEU A O 1
ATOM 725 N N . LEU A 1 97 ? 12.084 12.838 -1.266 1.00 89.31 97 LEU A N 1
ATOM 726 C CA . LEU A 1 97 ? 13.047 11.793 -1.639 1.00 89.31 97 LEU A CA 1
ATOM 727 C C . LEU A 1 97 ? 13.273 11.734 -3.151 1.00 89.31 97 LEU A C 1
ATOM 729 O O . LEU A 1 97 ? 14.423 11.647 -3.578 1.00 89.31 97 LEU A O 1
ATOM 733 N N . LEU A 1 98 ? 12.204 11.793 -3.955 1.00 85.50 98 LEU A N 1
ATOM 734 C CA . LEU A 1 98 ? 12.297 11.709 -5.421 1.00 85.50 98 LEU A CA 1
ATOM 735 C C . LEU A 1 98 ? 12.495 13.080 -6.087 1.00 85.50 98 LEU A C 1
ATOM 737 O O . LEU A 1 98 ? 12.843 13.136 -7.264 1.00 85.50 98 LEU A O 1
ATOM 741 N N . ARG A 1 99 ? 12.367 14.175 -5.320 1.00 85.94 99 ARG A N 1
ATOM 742 C CA . ARG A 1 99 ? 12.427 15.566 -5.804 1.00 85.94 99 ARG A CA 1
ATOM 743 C C . ARG A 1 99 ? 11.374 15.872 -6.871 1.00 85.94 99 ARG A C 1
ATOM 745 O O . ARG A 1 99 ? 11.622 16.676 -7.771 1.00 85.94 99 ARG A O 1
ATOM 752 N N . ASP A 1 100 ? 10.203 15.251 -6.749 1.00 87.25 100 ASP A N 1
ATOM 753 C CA . ASP A 1 100 ? 9.053 15.578 -7.585 1.00 87.25 100 ASP A CA 1
ATOM 754 C C . ASP A 1 100 ? 8.624 17.036 -7.376 1.00 87.25 100 ASP A C 1
ATOM 756 O O . ASP A 1 100 ? 8.838 17.635 -6.314 1.00 87.25 100 ASP A O 1
ATOM 760 N N . ALA A 1 101 ? 7.998 17.621 -8.400 1.00 87.38 101 ALA A N 1
ATOM 761 C CA . ALA A 1 101 ? 7.436 18.957 -8.284 1.00 87.38 101 ALA A CA 1
ATOM 762 C C . ALA A 1 101 ? 6.378 18.983 -7.162 1.00 87.38 101 ALA A C 1
ATOM 764 O O . ALA A 1 101 ? 5.566 18.057 -7.065 1.00 87.38 101 ALA A O 1
ATOM 765 N N . PRO A 1 102 ? 6.360 20.030 -6.317 1.00 86.38 102 PRO A N 1
ATOM 766 C CA . PRO A 1 102 ? 5.337 20.154 -5.290 1.00 86.38 102 PRO A CA 1
ATOM 767 C C . PRO A 1 102 ? 3.939 20.219 -5.928 1.00 86.38 102 PRO A C 1
ATOM 769 O O . PRO A 1 102 ? 3.820 20.617 -7.093 1.00 86.38 102 PRO A O 1
ATOM 772 N N . PRO A 1 103 ? 2.878 19.877 -5.169 1.00 88.06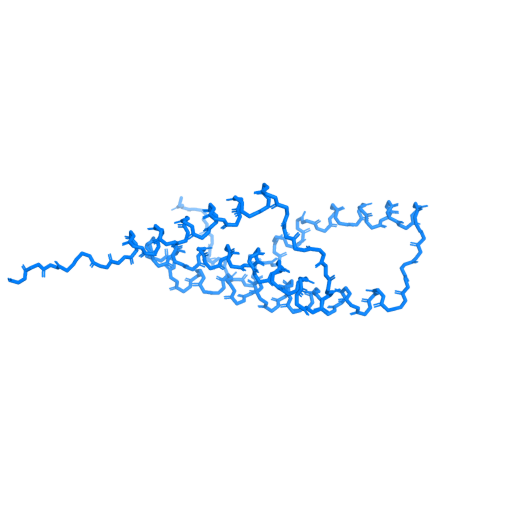 103 PRO A N 1
ATOM 773 C CA . PRO A 1 103 ? 1.513 19.954 -5.667 1.00 88.06 103 PRO A CA 1
ATOM 774 C C . PRO A 1 103 ? 1.214 21.329 -6.258 1.00 88.06 103 PRO A C 1
ATOM 776 O O . PRO A 1 103 ? 1.646 22.364 -5.739 1.00 88.06 103 PRO A O 1
ATOM 779 N N . ASP A 1 104 ? 0.429 21.341 -7.326 1.00 90.75 104 ASP A N 1
ATOM 780 C CA . ASP A 1 104 ? -0.140 22.560 -7.873 1.00 90.75 104 ASP A CA 1
ATOM 781 C C . ASP A 1 104 ? -1.268 23.088 -6.961 1.00 90.75 104 ASP A C 1
ATOM 783 O O . ASP A 1 104 ? -1.576 22.527 -5.904 1.00 90.75 104 ASP A O 1
ATOM 787 N N . LYS A 1 105 ? -1.911 24.195 -7.351 1.00 91.81 105 LYS A N 1
ATOM 788 C CA . LYS A 1 105 ? -2.976 24.815 -6.542 1.00 91.81 105 LYS A CA 1
ATOM 789 C C . LYS A 1 105 ? -4.123 23.838 -6.242 1.00 91.81 105 LYS A C 1
ATOM 791 O O . LYS A 1 105 ? -4.651 23.857 -5.131 1.00 91.81 105 LYS A O 1
ATOM 796 N N . TYR A 1 106 ? -4.486 22.984 -7.201 1.00 91.50 106 TYR A N 1
ATOM 797 C CA . TYR A 1 106 ? -5.526 21.973 -7.006 1.00 91.50 106 TYR A CA 1
ATOM 798 C C . TYR A 1 106 ? -5.031 20.793 -6.166 1.00 91.50 106 TYR A C 1
ATOM 800 O O . TYR A 1 106 ? -5.767 20.319 -5.302 1.00 91.50 106 TYR A O 1
ATOM 808 N N . GLY A 1 107 ? -3.778 20.365 -6.343 1.00 89.62 107 GLY A N 1
ATOM 809 C CA . GLY A 1 107 ? -3.148 19.353 -5.502 1.00 89.62 107 GLY A CA 1
ATOM 810 C C . GLY A 1 107 ? -3.123 19.750 -4.024 1.00 89.62 107 GLY A C 1
ATOM 811 O O . GLY A 1 107 ? -3.531 18.964 -3.171 1.00 89.62 107 GLY A O 1
ATOM 812 N N . TRP A 1 108 ? -2.756 20.996 -3.706 1.00 91.00 108 TRP A N 1
ATOM 813 C CA . TRP A 1 108 ? -2.812 21.504 -2.328 1.00 91.00 108 TRP A CA 1
ATOM 814 C C . TRP A 1 108 ? -4.232 21.564 -1.764 1.00 91.00 108 TRP A C 1
ATO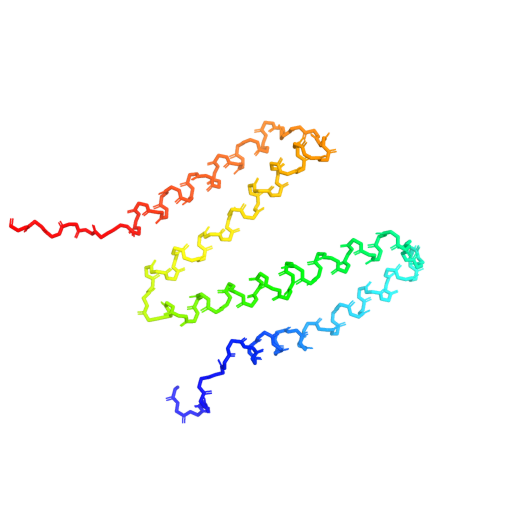M 816 O O . TRP A 1 108 ? -4.436 21.249 -0.591 1.00 91.00 108 TRP A O 1
ATOM 826 N N . PHE A 1 109 ? -5.224 21.918 -2.587 1.00 93.56 109 PHE A N 1
ATOM 827 C CA . PHE A 1 109 ? -6.629 21.866 -2.180 1.00 93.56 109 PHE A CA 1
ATOM 828 C C . PHE A 1 109 ? -7.071 20.430 -1.847 1.00 93.56 109 PHE A C 1
ATOM 830 O O . PHE A 1 109 ? -7.686 20.201 -0.806 1.00 93.56 109 PHE A O 1
ATOM 837 N N . GLY A 1 110 ? -6.694 19.452 -2.678 1.00 90.75 110 GLY A N 1
ATOM 838 C CA . GLY A 1 110 ? -6.962 18.032 -2.434 1.00 90.75 110 GLY A CA 1
ATOM 839 C C . GLY A 1 110 ? -6.303 17.511 -1.154 1.00 90.75 110 GLY A C 1
ATOM 840 O O . GLY A 1 110 ? -6.958 16.855 -0.345 1.00 90.75 110 GLY A O 1
ATOM 841 N N . VAL A 1 111 ? -5.039 17.875 -0.914 1.00 90.62 111 VAL A N 1
ATOM 842 C CA . VAL A 1 111 ? -4.332 17.567 0.342 1.00 90.62 111 VAL A CA 1
ATOM 843 C C . VAL A 1 111 ? -5.069 18.163 1.543 1.00 90.62 111 VAL A C 1
ATOM 845 O O . VAL A 1 111 ? -5.272 17.471 2.541 1.00 90.62 111 VAL A O 1
ATOM 848 N N . GLY A 1 112 ? -5.529 19.413 1.439 1.00 91.56 112 GLY A N 1
ATOM 849 C CA . GLY A 1 112 ? -6.329 20.059 2.480 1.00 91.56 112 GLY A CA 1
ATOM 850 C C . GLY A 1 112 ? -7.617 19.295 2.799 1.00 91.56 112 GLY A C 1
ATOM 851 O O . GLY A 1 112 ? -7.950 19.119 3.970 1.00 91.56 112 GLY A O 1
ATOM 852 N N . LEU A 1 113 ? -8.305 18.781 1.777 1.00 91.12 113 LEU A N 1
ATOM 853 C CA . LEU A 1 113 ? -9.527 17.991 1.940 1.00 91.12 113 LEU A CA 1
ATOM 854 C C . LEU A 1 113 ? -9.262 16.645 2.634 1.00 91.12 113 LEU A C 1
ATOM 856 O O . LEU A 1 113 ? -10.022 16.257 3.521 1.00 91.12 113 LEU A O 1
ATOM 860 N N . ILE A 1 114 ? -8.160 15.970 2.290 1.00 88.88 114 ILE A N 1
ATOM 861 C CA . ILE A 1 114 ? -7.726 14.726 2.947 1.00 88.88 114 ILE A CA 1
ATOM 862 C C . ILE A 1 114 ? -7.435 14.976 4.433 1.00 88.88 114 ILE A C 1
ATOM 864 O O . ILE A 1 114 ? -7.972 14.281 5.298 1.00 88.88 114 ILE A O 1
ATOM 868 N N . VAL A 1 115 ? -6.634 16.003 4.743 1.00 88.50 115 VAL A N 1
ATOM 869 C CA . VAL A 1 115 ? -6.290 16.369 6.128 1.00 88.50 115 VAL A CA 1
ATOM 870 C C . VAL A 1 115 ? -7.542 16.733 6.925 1.00 88.50 115 VAL A C 1
ATOM 872 O O . VAL A 1 115 ? -7.714 16.255 8.046 1.00 88.50 115 VAL A O 1
ATOM 875 N N . LEU A 1 116 ? -8.450 17.522 6.344 1.00 89.94 116 LEU A N 1
ATOM 876 C CA . LEU A 1 116 ? -9.716 17.879 6.979 1.00 89.94 116 LEU A CA 1
ATOM 877 C C . LEU A 1 116 ? -10.557 16.636 7.301 1.00 89.94 116 LEU A C 1
ATOM 879 O O . LEU A 1 116 ? -11.049 16.506 8.421 1.00 89.94 116 LEU A O 1
ATOM 883 N N . GLY A 1 117 ? -10.685 15.706 6.349 1.00 85.44 117 GLY A N 1
ATOM 884 C CA . GLY A 1 117 ? -11.407 14.448 6.544 1.00 85.44 117 GLY A CA 1
ATOM 885 C C . GLY A 1 117 ? -10.839 13.613 7.695 1.00 85.44 117 GLY A C 1
ATOM 886 O O . GLY A 1 117 ? -11.597 13.130 8.536 1.00 85.44 117 GLY A O 1
ATOM 887 N N . MET A 1 118 ? -9.510 13.507 7.794 1.00 82.19 118 MET A N 1
ATOM 888 C CA . MET A 1 118 ? -8.845 12.804 8.899 1.00 82.19 118 MET A CA 1
ATOM 889 C C . MET A 1 118 ? -9.081 13.468 10.256 1.00 82.19 118 MET A C 1
ATOM 891 O O . MET A 1 118 ? -9.385 12.778 11.230 1.00 82.19 118 MET A O 1
ATOM 895 N N . VAL A 1 119 ? -8.975 14.800 10.333 1.00 84.81 119 VAL A N 1
ATOM 896 C CA . VAL A 1 119 ? -9.228 15.545 11.577 1.00 84.81 119 VAL A CA 1
ATOM 897 C C . VAL A 1 119 ? -10.669 15.335 12.035 1.00 84.81 119 VAL A C 1
ATOM 899 O O . VAL A 1 119 ? -10.897 14.996 13.195 1.00 84.81 119 VAL A O 1
ATOM 902 N N . LEU A 1 120 ? -11.642 15.465 11.130 1.00 84.56 120 LEU A N 1
ATOM 903 C CA . LEU A 1 120 ? -13.054 15.235 11.443 1.00 84.56 120 LEU A CA 1
ATOM 904 C C . LEU A 1 120 ? -13.313 13.791 11.891 1.00 84.56 120 LEU A C 1
ATOM 906 O O . LEU A 1 120 ? -13.979 13.583 12.905 1.00 84.56 120 LEU A O 1
ATOM 910 N N . SER A 1 121 ? -12.748 12.804 11.188 1.00 79.62 121 SER A N 1
ATOM 911 C CA . SER A 1 121 ? -12.865 11.384 11.549 1.00 79.62 121 SER A CA 1
ATOM 912 C C . SER A 1 121 ? -12.311 11.106 12.950 1.00 79.62 121 SER A C 1
ATOM 914 O O . SER A 1 121 ? -12.960 10.446 13.764 1.00 79.62 121 SER A O 1
ATOM 916 N N . SER A 1 122 ? -11.155 11.686 13.280 1.00 75.44 122 SER A N 1
ATOM 917 C CA . SER A 1 122 ? -10.538 11.571 14.603 1.00 75.44 122 SER A CA 1
ATOM 918 C C . SER A 1 122 ? -11.404 12.199 15.703 1.00 75.44 122 SER A C 1
ATOM 920 O O . SER A 1 122 ? -11.639 11.572 16.737 1.00 75.44 122 SER A O 1
ATOM 922 N N . LEU A 1 123 ? -11.960 13.394 15.464 1.00 81.25 123 LEU A N 1
ATOM 923 C CA . LEU A 1 123 ? -12.827 14.094 16.420 1.00 81.25 123 LEU A CA 1
ATOM 924 C C . LEU A 1 123 ? -14.132 13.338 16.702 1.00 81.25 123 LEU A C 1
ATOM 926 O O . LEU A 1 123 ? -14.533 13.214 17.858 1.00 81.25 123 LEU A O 1
ATOM 930 N N . VAL A 1 124 ? -14.780 12.800 15.665 1.00 78.62 124 VAL A N 1
ATOM 931 C CA . VAL A 1 124 ? -15.989 11.964 15.807 1.00 78.62 124 VAL A CA 1
ATOM 932 C C . VAL A 1 124 ? -15.667 10.652 16.529 1.00 78.62 124 VAL A C 1
ATOM 934 O O . VAL A 1 124 ? -16.498 10.105 17.255 1.00 78.62 124 VAL A O 1
ATOM 937 N N . SER A 1 125 ? -14.430 10.181 16.389 1.00 67.38 125 SER A N 1
ATOM 938 C CA . SER A 1 125 ? -13.921 8.973 17.023 1.00 67.38 125 SER A CA 1
ATOM 939 C C . SER A 1 125 ? -13.371 9.198 18.436 1.00 67.38 125 SER A C 1
ATOM 941 O O . SER A 1 125 ? -12.698 8.299 18.940 1.00 67.38 125 SER A O 1
ATOM 943 N N . LEU A 1 126 ? -13.647 10.313 19.129 1.00 67.69 126 LEU A N 1
ATOM 944 C CA . LEU A 1 126 ? -13.329 10.502 20.558 1.00 67.69 126 LEU A CA 1
ATOM 945 C C . LEU A 1 126 ? -14.491 10.055 21.471 1.00 67.69 126 LEU A C 1
ATOM 947 O O . LEU A 1 126 ? -15.655 10.154 21.086 1.00 67.69 126 LEU A O 1
ATOM 951 N N . PRO A 1 127 ? -14.229 9.539 22.693 1.00 58.50 127 PRO A N 1
ATOM 952 C CA . PRO A 1 127 ? -15.302 9.152 23.596 1.00 58.50 127 PRO A CA 1
ATOM 953 C C . PRO A 1 127 ? -15.984 10.427 24.076 1.00 58.50 127 PRO A C 1
ATOM 955 O O . PRO A 1 127 ? -15.317 11.334 24.578 1.00 58.50 127 PRO A O 1
ATOM 958 N N . LYS A 1 128 ? -17.312 10.496 23.960 1.00 51.12 128 LYS A N 1
ATOM 959 C CA . LYS A 1 128 ? -18.082 11.528 24.652 1.00 51.12 128 LYS A CA 1
ATOM 960 C C . LYS A 1 128 ? -17.814 11.331 26.143 1.00 51.12 128 LYS A C 1
ATOM 962 O O . LYS A 1 128 ? -18.222 10.319 26.702 1.00 51.12 128 LYS A O 1
ATOM 967 N N . LYS A 1 129 ? -17.057 12.245 26.756 1.00 44.19 129 LYS A N 1
ATOM 968 C CA . LYS A 1 129 ? -16.796 12.241 28.197 1.00 44.19 129 LYS A CA 1
ATOM 969 C C . LYS A 1 129 ? -18.159 12.310 28.884 1.00 44.19 129 LYS A C 1
ATOM 971 O O . LYS A 1 129 ? -18.822 13.345 28.817 1.00 44.19 129 LYS A O 1
ATOM 976 N N . GLU A 1 130 ? -18.607 11.190 29.440 1.00 46.38 130 GLU A N 1
ATOM 977 C CA . GLU A 1 130 ? -19.792 11.152 30.286 1.00 46.38 130 GLU A CA 1
ATOM 978 C C . GLU A 1 130 ? -19.492 12.082 31.461 1.00 46.38 130 GLU A C 1
ATOM 980 O O . GLU A 1 130 ? -18.483 11.926 32.155 1.00 46.38 130 GLU A O 1
ATOM 985 N N . LYS A 1 131 ? -20.266 13.166 31.563 1.00 42.31 131 LYS A N 1
ATOM 986 C CA . LYS A 1 131 ? -20.152 14.100 32.679 1.00 42.31 131 LYS A CA 1
ATOM 987 C C . LYS A 1 131 ? -20.617 13.332 33.915 1.00 42.31 131 LYS A C 1
ATOM 989 O O . LYS A 1 131 ? -21.796 12.998 33.983 1.00 42.31 131 LYS A O 1
ATOM 994 N N . ALA A 1 132 ? -19.669 13.014 34.796 1.00 44.78 132 ALA A N 1
ATOM 995 C CA . ALA A 1 132 ? -19.939 12.586 36.164 1.00 44.78 132 ALA A CA 1
ATOM 996 C C . ALA A 1 132 ? -20.711 13.672 36.926 1.00 44.78 132 ALA A C 1
ATOM 998 O O . ALA A 1 132 ? -20.504 14.868 36.598 1.00 44.78 132 ALA A O 1
#

Nearest PDB structures (foldseek):
  7b93-assembly1_Y  TM=2.672E-01  e=7.101E+00  Mus musculus

Foldseek 3Di:
DPPDPDDDDLVRVLVVVCVVCVVVVVVVVVVCCVPPNDDDPVVVVVVVVCCCVVVPPVSSVLSVQCVVCVVPPLSNLLSVLVVLVVVVCVLVCCCPVVVDDHDDPVRVVVVVVSVVVSVVSVVVSDDPPDDD

InterPro domains:
  IPR032713 Putative multidrug resistance efflux transporter [PF13536] (2-125)
  IPR037185 Multidrug transporter EmrE superfamily [SSF103481] (24-125)

pLDDT: mean 84.43, std 13.19, range [35.0, 96.69]

Solvent-accessible surface area (backbone atoms only — not comparable to full-atom values): 7729 Å² total; per-residue (Å²): 143,89,84,77,74,80,82,75,49,62,66,57,51,53,50,52,56,48,63,73,46,43,66,62,53,51,53,51,50,52,52,42,40,75,76,71,44,79,78,54,71,70,54,51,54,51,51,48,51,47,44,47,52,49,61,46,51,47,45,52,52,48,47,44,52,43,63,75,30,64,91,36,69,59,54,32,52,54,59,57,54,54,58,63,47,55,60,54,51,51,51,51,44,35,37,72,74,71,62,43,80,72,70,52,79,65,47,50,50,51,50,51,52,52,54,50,51,50,52,53,54,52,62,70,56,51,80,80,78,76,82,127

Mean predicted aligned error: 8.42 Å